Protein AF-A0A6A4HYB5-F1 (afdb_monomer)

Solvent-accessible surface area (backbone atoms only — not comparable to full-atom values): 5974 Å² total; per-residue (Å²): 77,84,73,56,69,92,78,65,46,69,71,58,53,53,50,27,61,78,69,74,50,84,86,62,67,55,63,87,93,38,47,84,77,66,35,58,61,59,58,51,57,46,43,54,49,51,52,53,53,49,52,54,50,52,56,47,48,76,78,35,98,63,78,97,49,75,64,58,57,50,51,50,49,63,75,68,46,78,87,76,50,75,74,59,56,64,68,73,57,62,75,82,84,127

Structure (mmCIF, N/CA/C/O backbone):
data_AF-A0A6A4HYB5-F1
#
_entry.id   AF-A0A6A4HYB5-F1
#
loop_
_atom_site.group_PDB
_atom_site.id
_atom_site.type_symbol
_atom_site.label_atom_id
_atom_site.label_alt_id
_atom_site.label_comp_id
_atom_site.label_asym_id
_atom_site.label_entity_id
_atom_site.label_seq_id
_atom_site.pdbx_PDB_ins_code
_atom_site.Cartn_x
_atom_site.Cartn_y
_atom_site.Cartn_z
_atom_site.occupancy
_atom_site.B_iso_or_equiv
_atom_site.auth_seq_id
_atom_site.auth_comp_id
_atom_site.auth_asym_id
_atom_site.auth_atom_id
_atom_site.pdbx_PDB_model_num
ATOM 1 N N . MET A 1 1 ? -6.583 -5.048 6.145 1.00 87.81 1 MET A N 1
ATOM 2 C CA . MET A 1 1 ? -5.255 -4.752 6.718 1.00 87.81 1 MET A CA 1
ATOM 3 C C . MET A 1 1 ? -4.441 -6.030 6.745 1.00 87.81 1 MET A C 1
ATOM 5 O O . MET A 1 1 ? -5.007 -7.099 6.942 1.00 87.81 1 MET A O 1
ATOM 9 N N . ASP A 1 2 ? -3.147 -5.931 6.479 1.00 87.75 2 ASP A N 1
ATOM 10 C CA . ASP A 1 2 ? -2.219 -7.058 6.289 1.00 87.75 2 ASP A CA 1
ATOM 11 C C . ASP A 1 2 ? -1.697 -7.682 7.597 1.00 87.75 2 ASP A C 1
AT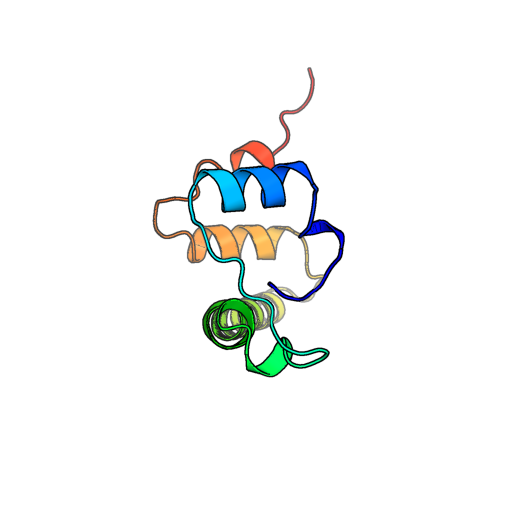OM 13 O O . ASP A 1 2 ? -0.905 -8.622 7.558 1.00 87.75 2 ASP A O 1
ATOM 17 N N . GLY A 1 3 ? -2.161 -7.198 8.754 1.00 85.50 3 GLY A N 1
ATOM 18 C CA . GLY A 1 3 ? -1.767 -7.717 10.061 1.00 85.50 3 GLY A CA 1
ATOM 19 C C . GLY A 1 3 ? -0.444 -7.154 10.587 1.00 85.50 3 GLY A C 1
ATOM 20 O O . GLY A 1 3 ? -0.016 -7.559 11.666 1.00 85.50 3 GLY A O 1
ATOM 21 N N . HIS A 1 4 ? 0.205 -6.217 9.884 1.00 88.94 4 HIS A N 1
ATOM 22 C CA . HIS A 1 4 ? 1.432 -5.599 10.383 1.00 88.94 4 HIS A CA 1
ATOM 23 C C . HIS A 1 4 ? 1.135 -4.646 11.553 1.00 88.94 4 HIS A C 1
ATOM 25 O O . HIS A 1 4 ? 0.236 -3.809 11.476 1.00 88.94 4 HIS A O 1
ATOM 31 N N . SER A 1 5 ? 1.897 -4.745 12.648 1.00 87.50 5 SER A N 1
ATOM 32 C CA . SER A 1 5 ? 1.601 -4.055 13.918 1.00 87.50 5 SER A CA 1
ATOM 33 C C . SER A 1 5 ? 1.533 -2.530 13.800 1.00 87.50 5 SER A C 1
ATOM 35 O O . SER A 1 5 ? 0.735 -1.897 14.486 1.00 87.50 5 SER A O 1
ATOM 37 N N . SER A 1 6 ? 2.294 -1.933 12.876 1.00 91.12 6 SER A N 1
ATOM 38 C CA . SER A 1 6 ? 2.249 -0.487 12.605 1.00 91.12 6 SER A CA 1
ATOM 39 C C . SER A 1 6 ? 0.887 0.017 12.119 1.00 91.12 6 SER A C 1
ATOM 41 O O . SER A 1 6 ? 0.656 1.220 12.099 1.00 91.12 6 SER A O 1
ATOM 43 N N . HIS A 1 7 ? -0.002 -0.877 11.688 1.00 89.00 7 HIS A N 1
ATOM 44 C CA . HIS A 1 7 ? -1.345 -0.533 11.236 1.00 89.00 7 HIS A CA 1
ATOM 45 C C . HIS A 1 7 ? -2.398 -0.519 12.343 1.00 89.00 7 HIS A C 1
ATOM 47 O O . HIS A 1 7 ? -3.548 -0.208 12.053 1.00 89.00 7 HIS A O 1
ATOM 53 N N . TYR A 1 8 ? -2.035 -0.860 13.579 1.00 91.31 8 TYR A N 1
ATOM 54 C CA . TYR A 1 8 ? -2.975 -1.033 14.686 1.00 91.31 8 TYR A CA 1
ATOM 55 C C . TYR A 1 8 ? -2.548 -0.205 15.898 1.00 91.31 8 TYR A C 1
ATOM 57 O O . TYR A 1 8 ? -2.304 -0.745 16.976 1.00 91.31 8 TYR A O 1
ATOM 65 N N . SER A 1 9 ? -2.424 1.113 15.723 1.00 94.12 9 SER A N 1
ATOM 66 C CA . SER A 1 9 ? -2.229 2.004 16.869 1.00 94.12 9 SER A CA 1
ATOM 67 C C . SER A 1 9 ? -3.524 2.138 17.676 1.00 94.12 9 SER A C 1
ATOM 69 O O . SER A 1 9 ? -4.623 2.012 17.127 1.00 94.12 9 SER A O 1
ATOM 71 N N . SER A 1 10 ? -3.400 2.410 18.975 1.00 94.75 10 SER A N 1
ATOM 72 C CA . SER A 1 10 ? -4.542 2.655 19.865 1.00 94.75 10 SER A CA 1
ATOM 73 C C . SER A 1 10 ? -5.431 3.779 19.344 1.00 94.75 10 SER A C 1
ATOM 75 O O . SER A 1 10 ? -6.641 3.615 19.252 1.00 94.75 10 SER A O 1
ATOM 77 N N . GLU A 1 11 ? -4.826 4.878 18.896 1.00 96.12 11 GLU A N 1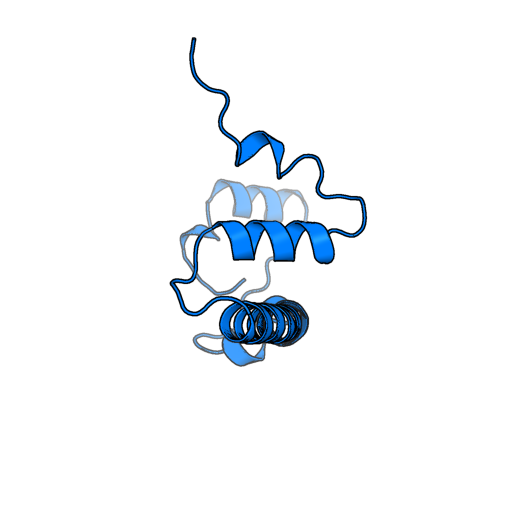
ATOM 78 C CA . GLU A 1 11 ? -5.541 6.065 18.423 1.00 96.12 11 GLU A CA 1
ATOM 79 C C . GLU A 1 11 ? -6.384 5.761 17.180 1.00 96.12 11 GLU A C 1
ATOM 81 O O . GLU A 1 11 ? -7.499 6.262 17.044 1.00 96.12 11 GLU A O 1
ATOM 86 N N . LEU A 1 12 ? -5.868 4.924 16.271 1.00 94.75 12 LEU A N 1
ATOM 87 C CA . LEU A 1 12 ? -6.609 4.504 15.086 1.00 94.75 12 LEU A CA 1
ATOM 88 C C . LEU A 1 12 ? -7.808 3.633 15.470 1.00 94.75 12 LEU A C 1
ATOM 90 O O . LEU A 1 12 ? -8.894 3.811 14.921 1.00 94.75 12 LEU A O 1
ATOM 94 N N . LEU A 1 13 ? -7.613 2.684 16.388 1.00 94.75 13 LEU A N 1
ATOM 95 C CA . LEU A 1 13 ? -8.674 1.781 16.828 1.00 94.75 13 LEU A CA 1
ATOM 96 C C . LEU A 1 13 ? -9.785 2.546 17.554 1.00 94.75 13 LEU A C 1
ATOM 98 O O . LEU A 1 13 ? -10.956 2.353 17.226 1.00 94.75 13 LEU A O 1
ATOM 102 N N . ASP A 1 14 ? -9.423 3.459 18.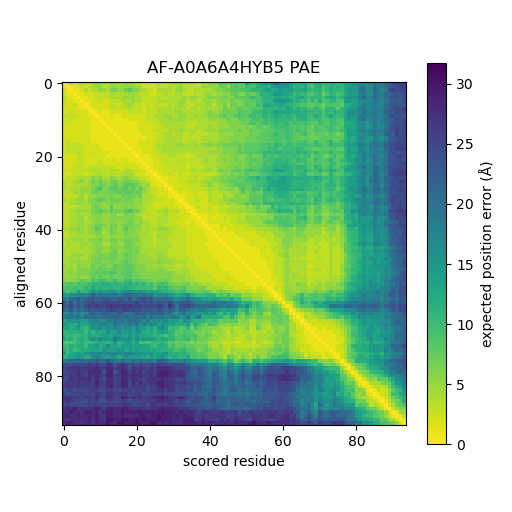455 1.00 97.25 14 ASP A N 1
ATOM 103 C CA . ASP A 1 14 ? -10.368 4.324 19.166 1.00 97.25 14 ASP A CA 1
ATOM 104 C C . ASP A 1 14 ? -11.171 5.187 18.185 1.00 97.25 14 ASP A C 1
ATOM 106 O O . ASP A 1 14 ? -12.398 5.276 18.282 1.00 97.25 14 ASP A O 1
ATOM 110 N N . PHE A 1 15 ? -10.500 5.761 17.180 1.00 97.38 15 PHE A N 1
ATOM 111 C CA . PHE A 1 15 ? -11.156 6.500 16.103 1.00 97.38 15 PHE A CA 1
ATOM 112 C C . PHE A 1 15 ? -12.142 5.615 15.326 1.00 97.38 15 PHE A C 1
ATOM 114 O O . PHE A 1 15 ? -13.290 6.003 15.106 1.00 97.38 15 PHE A O 1
ATOM 121 N N . CYS A 1 16 ? -11.734 4.407 14.930 1.00 97.00 16 CYS A N 1
ATOM 122 C CA . CYS A 1 16 ? -12.610 3.489 14.209 1.00 97.00 16 CYS A CA 1
ATOM 123 C C . CYS A 1 16 ? -13.857 3.121 15.024 1.00 97.00 16 CYS A C 1
ATOM 125 O O . CYS A 1 16 ? -14.958 3.139 14.475 1.00 97.00 16 C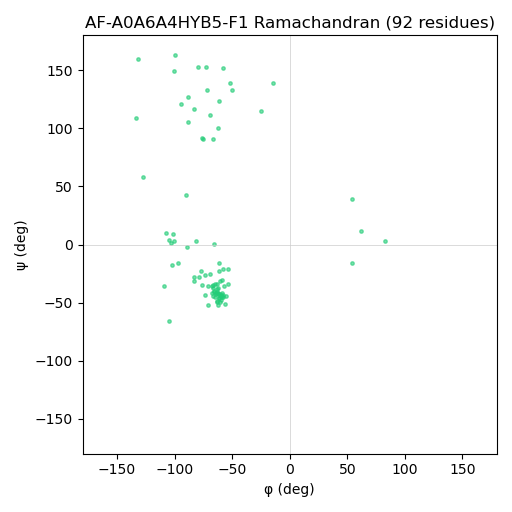YS A O 1
ATOM 127 N N . VAL A 1 17 ? -13.712 2.853 16.325 1.00 97.06 17 VAL A N 1
ATOM 128 C CA . VAL A 1 17 ? -14.844 2.561 17.218 1.00 97.06 17 VAL A CA 1
ATOM 129 C C . VAL A 1 17 ? -15.777 3.766 17.334 1.00 97.06 17 VAL A C 1
ATOM 131 O O . VAL A 1 17 ? -16.982 3.623 17.130 1.00 97.06 17 VAL A O 1
ATOM 134 N N . ALA A 1 18 ? -15.235 4.961 17.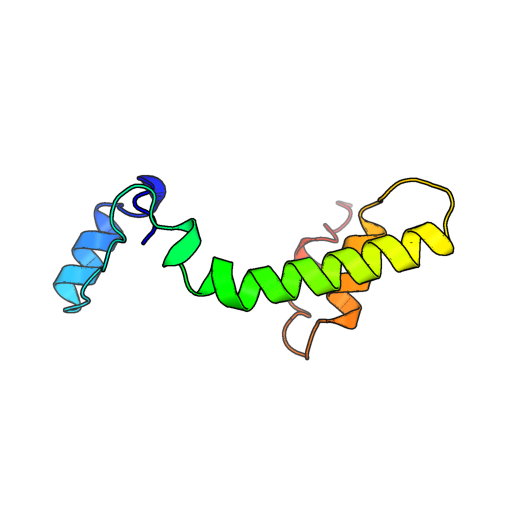588 1.00 98.25 18 ALA A N 1
ATOM 135 C CA . ALA A 1 18 ? -16.020 6.188 17.734 1.00 98.25 18 ALA A CA 1
ATOM 136 C C . ALA A 1 18 ? -16.824 6.543 16.470 1.00 98.25 18 ALA A C 1
ATOM 138 O O . ALA A 1 18 ? -17.912 7.111 16.561 1.00 98.25 18 ALA A O 1
ATOM 139 N N . HIS A 1 19 ? -16.305 6.185 15.294 1.00 98.12 19 HIS A N 1
ATOM 140 C CA . HIS A 1 19 ? -16.932 6.456 14.000 1.00 98.12 19 HIS A CA 1
ATOM 141 C C . HIS A 1 19 ? -17.656 5.248 13.386 1.00 98.12 19 HIS A C 1
ATOM 143 O O . HIS A 1 19 ? -18.092 5.323 12.237 1.00 98.12 19 HIS A O 1
ATOM 149 N N . ASN A 1 20 ? -17.815 4.150 14.133 1.00 97.12 20 ASN A N 1
ATOM 150 C CA . ASN A 1 20 ? -18.464 2.920 13.671 1.00 97.12 20 ASN A CA 1
ATOM 151 C C . ASN A 1 20 ? -17.855 2.364 12.362 1.00 97.12 20 ASN A C 1
ATOM 153 O O . ASN A 1 20 ? -18.558 1.892 11.465 1.00 97.12 20 ASN A O 1
ATOM 157 N N . ILE A 1 21 ? -16.528 2.449 12.246 1.00 97.44 21 ILE A N 1
ATOM 158 C CA . ILE A 1 21 ? -15.738 1.942 11.124 1.00 97.44 21 ILE A CA 1
ATOM 159 C C . ILE A 1 21 ? -15.239 0.541 11.475 1.00 97.44 21 ILE A C 1
ATOM 161 O O . ILE A 1 21 ? -14.488 0.351 12.430 1.00 97.44 21 ILE A O 1
ATOM 165 N N . LEU A 1 22 ? -15.608 -0.446 10.660 1.00 95.00 22 LEU A N 1
ATOM 166 C CA . LEU A 1 22 ? -15.128 -1.816 10.814 1.00 95.00 22 LEU A CA 1
ATOM 167 C C . LEU A 1 22 ? -13.756 -1.991 10.149 1.00 95.00 22 LEU A C 1
ATOM 169 O O . LEU A 1 22 ? -13.628 -1.896 8.927 1.00 95.00 22 LEU A O 1
ATOM 173 N N . LEU A 1 23 ? -12.736 -2.306 10.947 1.00 92.50 23 LEU A N 1
ATOM 174 C CA . LEU A 1 23 ? -11.399 -2.601 10.441 1.00 92.50 23 LEU A CA 1
ATOM 175 C C . LEU A 1 23 ? -11.266 -4.094 10.105 1.00 92.50 23 LEU A C 1
ATOM 177 O O . LEU A 1 23 ? -11.143 -4.938 10.990 1.00 92.50 23 LEU A O 1
ATOM 181 N N . LEU A 1 24 ? -11.269 -4.429 8.814 1.00 90.94 24 LEU A N 1
ATOM 182 C CA . LEU A 1 24 ? -11.115 -5.810 8.347 1.00 90.94 24 LEU A CA 1
ATOM 183 C C . LEU A 1 24 ? -9.637 -6.175 8.155 1.00 90.94 24 LEU A C 1
ATOM 185 O O . LEU A 1 24 ? -8.895 -5.490 7.445 1.00 90.94 24 LEU A O 1
ATOM 189 N N . GLY A 1 25 ? -9.212 -7.278 8.772 1.00 90.38 25 GLY A N 1
ATOM 190 C CA . GLY A 1 25 ? -7.899 -7.898 8.585 1.00 90.38 25 GLY A CA 1
ATOM 191 C C . GLY A 1 25 ? -7.964 -9.098 7.640 1.00 90.38 25 GLY A C 1
ATOM 192 O O . GLY A 1 25 ? -8.979 -9.789 7.586 1.00 90.38 25 GLY A O 1
ATOM 193 N N . TYR A 1 26 ? -6.886 -9.353 6.900 1.00 90.12 26 TYR A N 1
ATOM 194 C CA . TYR A 1 26 ? -6.742 -10.603 6.151 1.00 90.12 26 TYR A CA 1
ATOM 195 C 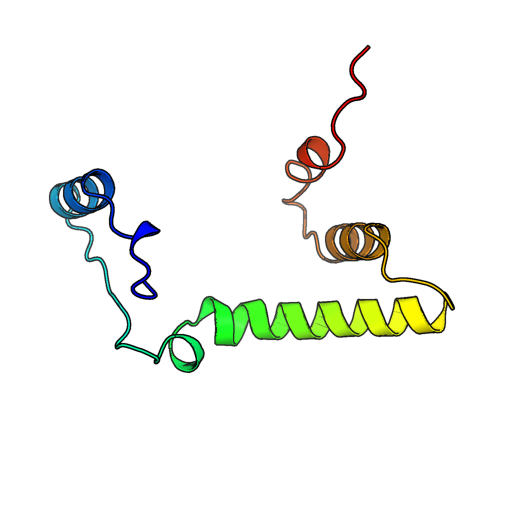C . TYR A 1 26 ? -6.300 -11.742 7.086 1.00 90.12 26 TYR A C 1
ATOM 197 O O . TYR A 1 26 ? -5.613 -11.479 8.077 1.00 90.12 26 TYR A O 1
ATOM 205 N N . PRO A 1 27 ? -6.629 -13.010 6.774 1.00 88.81 27 PRO A N 1
ATOM 206 C CA . PRO A 1 27 ? -6.021 -14.152 7.445 1.00 88.81 27 PRO A CA 1
ATOM 207 C C . PRO A 1 27 ? -4.487 -14.143 7.295 1.00 88.81 27 PRO A C 1
ATOM 209 O O . PRO A 1 27 ? -3.972 -13.633 6.289 1.00 88.81 27 PRO A O 1
ATOM 212 N N . PRO A 1 28 ? -3.745 -14.725 8.258 1.00 86.44 28 PRO A N 1
ATOM 213 C CA . PRO A 1 28 ? -2.290 -14.803 8.194 1.00 86.44 28 PRO A CA 1
ATOM 214 C C . PRO A 1 28 ? -1.797 -15.384 6.866 1.00 86.44 28 PRO A C 1
ATOM 216 O O . PRO A 1 28 ? -2.356 -16.350 6.354 1.00 86.44 28 PRO A O 1
ATOM 219 N N . HIS A 1 29 ? -0.731 -14.797 6.318 1.00 81.94 29 HIS A N 1
ATOM 220 C CA . HIS A 1 29 ? -0.080 -15.226 5.072 1.00 81.94 29 HIS A CA 1
ATOM 221 C C . HIS A 1 29 ? -0.948 -15.180 3.796 1.00 81.94 29 HIS A C 1
ATOM 223 O O . HIS A 1 29 ? -0.505 -15.657 2.754 1.00 81.94 29 HIS A O 1
ATOM 229 N N . CYS A 1 30 ? -2.130 -14.554 3.815 1.00 85.56 30 CYS A N 1
ATOM 230 C CA . CYS A 1 30 ? -3.016 -14.465 2.643 1.00 85.56 30 CYS A CA 1
ATOM 231 C C . CYS A 1 30 ? -2.953 -13.127 1.886 1.00 85.56 30 CYS A C 1
ATOM 233 O O . CYS A 1 30 ? -3.683 -12.938 0.914 1.00 85.56 30 CYS A O 1
ATOM 235 N N . THR A 1 31 ? -2.091 -12.193 2.289 1.00 85.12 31 THR A N 1
ATOM 236 C CA . THR A 1 31 ? -1.982 -10.857 1.671 1.00 85.12 31 THR A CA 1
ATOM 237 C C . THR A 1 31 ? -1.644 -10.925 0.187 1.00 85.12 31 THR A C 1
ATOM 239 O O . THR A 1 31 ? -2.299 -10.275 -0.615 1.00 85.12 31 THR A O 1
ATOM 242 N N . HIS A 1 32 ? -0.730 -11.810 -0.209 1.00 84.50 32 HIS A N 1
ATOM 243 C CA . HIS A 1 32 ? -0.348 -12.013 -1.611 1.00 84.50 32 HIS A CA 1
ATOM 244 C C . HIS A 1 32 ? -1.511 -12.406 -2.543 1.00 84.50 32 HIS A C 1
ATOM 246 O O . HIS A 1 32 ? -1.383 -12.250 -3.754 1.00 84.50 32 HIS A O 1
ATOM 252 N N . ALA A 1 33 ? -2.608 -12.941 -2.000 1.00 86.00 33 ALA A N 1
ATOM 253 C CA . ALA A 1 33 ? -3.770 -13.390 -2.764 1.00 86.00 33 ALA A CA 1
ATOM 254 C C . ALA A 1 33 ? -4.995 -12.487 -2.565 1.00 86.00 33 ALA A C 1
ATOM 256 O O . ALA A 1 33 ? -5.767 -12.280 -3.497 1.00 86.00 33 ALA A O 1
ATOM 257 N N . LEU A 1 34 ? -5.188 -11.961 -1.353 1.00 87.25 34 LEU A N 1
ATOM 258 C CA . LEU A 1 34 ? -6.402 -11.232 -0.979 1.00 87.25 34 LEU A CA 1
ATOM 259 C C . LEU A 1 34 ? -6.222 -9.713 -0.967 1.00 87.25 34 LEU A C 1
ATOM 261 O O . LEU A 1 34 ? -7.211 -8.983 -1.010 1.00 87.25 34 LEU A O 1
ATOM 265 N N . GLN A 1 35 ? -4.985 -9.210 -0.937 1.00 89.00 35 GLN A N 1
ATOM 266 C CA . GLN A 1 35 ? -4.728 -7.777 -0.969 1.00 89.00 35 GLN A CA 1
ATOM 267 C C . GLN A 1 35 ? -4.930 -7.249 -2.388 1.00 89.00 35 GLN A C 1
ATOM 269 O O . GLN A 1 35 ? -4.010 -7.223 -3.203 1.00 89.00 35 GLN A O 1
ATOM 274 N N . GLY A 1 36 ? -6.155 -6.805 -2.683 1.00 87.38 36 GLY A N 1
ATOM 275 C CA . GLY A 1 36 ? -6.542 -6.352 -4.022 1.00 87.38 36 GLY A CA 1
ATOM 276 C C . GLY A 1 36 ? -5.621 -5.274 -4.602 1.00 87.38 36 GLY A C 1
ATOM 277 O O . GLY A 1 36 ? -5.345 -5.285 -5.798 1.00 87.38 36 GLY A O 1
ATOM 278 N N . LEU A 1 37 ? -5.070 -4.390 -3.762 1.00 88.19 37 LEU A N 1
ATOM 279 C CA . LEU A 1 37 ? -4.098 -3.390 -4.207 1.00 88.19 37 LEU A CA 1
ATOM 280 C C . LEU A 1 37 ? -2.809 -4.035 -4.744 1.00 88.19 37 LEU A C 1
ATOM 282 O O . LEU A 1 37 ? -2.317 -3.612 -5.787 1.00 88.19 37 LEU A O 1
ATOM 286 N N . ASP A 1 38 ? -2.305 -5.083 -4.091 1.00 87.25 38 ASP A N 1
ATOM 287 C CA . ASP A 1 38 ? -1.089 -5.787 -4.509 1.00 87.25 38 ASP A CA 1
ATOM 288 C C . ASP A 1 38 ? -1.331 -6.648 -5.752 1.00 87.25 38 ASP A C 1
ATOM 290 O O . ASP A 1 38 ? -0.515 -6.649 -6.676 1.00 87.25 38 ASP A O 1
ATOM 294 N N . VAL A 1 39 ? -2.462 -7.361 -5.773 1.00 86.06 39 VAL A N 1
ATOM 295 C CA . VAL A 1 39 ? -2.814 -8.335 -6.817 1.00 86.06 39 VAL A CA 1
ATOM 296 C C . VAL A 1 39 ? -3.277 -7.662 -8.104 1.00 86.06 39 VAL A C 1
ATOM 298 O O . VAL A 1 39 ? -2.997 -8.160 -9.192 1.00 86.06 39 VAL A O 1
ATOM 301 N N . VAL A 1 40 ? -3.976 -6.532 -8.007 1.00 88.06 40 VAL A N 1
ATOM 302 C CA . VAL A 1 40 ? -4.587 -5.874 -9.166 1.00 88.06 40 VAL A CA 1
ATOM 303 C C . VAL A 1 40 ? -3.781 -4.642 -9.563 1.00 88.06 40 VAL A C 1
ATOM 305 O O . VAL A 1 40 ? -3.156 -4.617 -10.625 1.00 88.06 40 VAL A O 1
ATOM 308 N N . CYS A 1 41 ? -3.751 -3.624 -8.703 1.00 87.00 41 CYS A N 1
ATOM 309 C CA . CYS A 1 41 ? -3.187 -2.320 -9.051 1.00 87.00 41 CYS A CA 1
ATOM 310 C C . CYS A 1 41 ? -1.659 -2.368 -9.167 1.00 87.00 41 CYS A C 1
ATOM 312 O O . CYS A 1 41 ? -1.092 -1.969 -10.187 1.00 87.00 41 CYS A O 1
ATOM 314 N N . PHE A 1 42 ? -0.973 -2.883 -8.144 1.00 86.88 42 PHE A N 1
ATOM 315 C CA . PHE A 1 42 ? 0.485 -2.947 -8.138 1.00 86.88 42 PHE A CA 1
ATOM 316 C C . PHE A 1 42 ? 1.032 -4.015 -9.076 1.00 86.88 42 PHE A C 1
ATOM 318 O O . PHE A 1 42 ? 2.139 -3.839 -9.576 1.00 86.88 42 PHE A O 1
ATOM 325 N N . ALA A 1 43 ? 0.283 -5.077 -9.378 1.00 88.19 43 ALA A N 1
ATOM 326 C CA . ALA A 1 43 ? 0.679 -6.027 -10.413 1.00 88.19 43 ALA A CA 1
ATOM 327 C C . ALA A 1 43 ? 0.810 -5.336 -11.779 1.00 88.19 43 ALA A C 1
ATOM 329 O O . ALA A 1 43 ? 1.860 -5.426 -12.417 1.00 88.19 43 ALA A O 1
ATOM 330 N N . LYS A 1 44 ? -0.208 -4.564 -12.186 1.00 88.62 44 LYS A N 1
ATOM 331 C CA . LYS A 1 44 ? -0.160 -3.781 -13.430 1.00 88.62 44 LYS A CA 1
ATOM 332 C C . LYS A 1 44 ? 0.908 -2.701 -13.408 1.00 88.62 44 LYS A C 1
ATOM 334 O O . LYS A 1 44 ? 1.650 -2.554 -14.374 1.00 88.62 44 LYS A O 1
ATOM 339 N N . HIS A 1 45 ? 1.054 -2.008 -12.285 1.00 88.00 45 HIS A N 1
ATOM 340 C CA . HIS A 1 45 ? 2.114 -1.020 -12.124 1.00 88.00 45 HIS A CA 1
ATOM 341 C C . HIS A 1 45 ? 3.517 -1.631 -12.273 1.00 88.00 45 HIS A C 1
ATOM 343 O O . HIS A 1 45 ? 4.358 -1.076 -12.973 1.00 88.00 45 HIS A O 1
ATOM 349 N N . LYS A 1 46 ? 3.773 -2.792 -11.652 1.00 87.94 46 LYS A N 1
ATOM 350 C CA . LYS A 1 46 ? 5.050 -3.517 -11.761 1.00 87.94 46 LYS A CA 1
ATOM 351 C C . LYS A 1 46 ? 5.329 -3.964 -13.195 1.00 87.94 46 LYS A C 1
ATOM 353 O O . LYS A 1 46 ? 6.482 -3.925 -13.616 1.00 87.94 46 LYS A O 1
ATOM 358 N N . GLU A 1 47 ? 4.299 -4.384 -13.929 1.00 90.81 47 GLU A N 1
ATOM 359 C CA . GLU A 1 47 ? 4.414 -4.776 -15.336 1.00 90.81 47 GLU A CA 1
ATOM 360 C C . GLU A 1 47 ? 4.877 -3.598 -16.205 1.00 90.81 47 GLU A C 1
ATOM 362 O O . GLU A 1 47 ? 5.883 -3.712 -16.903 1.00 90.81 47 GLU A O 1
ATOM 367 N N . GLU A 1 48 ? 4.207 -2.449 -16.108 1.00 89.56 48 GLU A N 1
ATOM 368 C CA . GLU A 1 48 ? 4.585 -1.248 -16.865 1.00 89.56 48 GLU A CA 1
ATOM 369 C C . GLU A 1 48 ? 5.952 -0.704 -16.438 1.00 89.56 48 GLU A C 1
ATOM 371 O O . GLU A 1 48 ? 6.782 -0.357 -17.276 1.00 89.56 48 GLU A O 1
ATOM 376 N N . TRP A 1 49 ? 6.245 -0.710 -15.136 1.00 89.56 49 TRP A N 1
ATOM 377 C CA . TRP A 1 49 ? 7.561 -0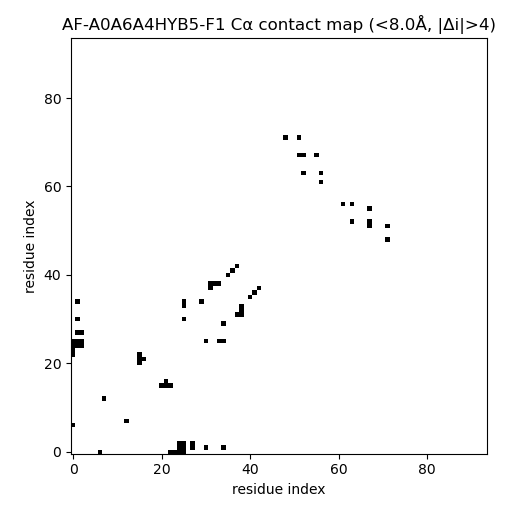.330 -14.627 1.00 89.56 49 TRP A CA 1
ATOM 378 C C . TRP A 1 49 ? 8.676 -1.194 -15.220 1.00 89.56 49 TRP A C 1
ATOM 380 O O . TRP A 1 49 ? 9.713 -0.680 -15.642 1.00 89.56 49 TRP A O 1
ATOM 390 N N . LYS A 1 50 ? 8.451 -2.510 -15.304 1.00 88.69 50 LYS A N 1
ATOM 391 C CA . LYS A 1 50 ? 9.394 -3.435 -15.932 1.00 88.69 50 LYS A CA 1
ATOM 392 C C . LYS A 1 50 ? 9.586 -3.118 -17.418 1.00 88.69 50 LYS A C 1
ATOM 394 O O . LYS A 1 50 ? 10.725 -3.108 -17.874 1.00 88.69 50 LYS A O 1
ATOM 399 N N . ARG A 1 51 ? 8.514 -2.806 -18.154 1.00 88.81 51 ARG A N 1
ATOM 400 C CA . ARG A 1 51 ? 8.600 -2.415 -19.573 1.00 88.81 51 ARG A CA 1
ATOM 401 C C . ARG A 1 51 ? 9.437 -1.154 -19.768 1.00 88.81 51 ARG A C 1
ATOM 403 O O . ARG A 1 51 ? 10.299 -1.137 -20.642 1.00 88.81 51 ARG A O 1
ATOM 410 N N . GLU A 1 52 ? 9.242 -0.132 -18.936 1.00 86.25 52 GLU A N 1
ATOM 411 C CA . GLU A 1 52 ? 10.053 1.090 -19.009 1.00 86.25 52 GLU A CA 1
ATOM 412 C C . GLU A 1 52 ? 11.520 0.830 -18.640 1.00 86.25 52 GLU A C 1
ATOM 414 O O . GLU A 1 52 ? 12.415 1.367 -19.294 1.00 86.25 52 GLU A O 1
ATOM 419 N N . ILE A 1 53 ? 11.783 -0.039 -17.655 1.00 86.25 53 ILE A N 1
ATOM 420 C CA . ILE A 1 53 ? 13.135 -0.535 -17.348 1.00 86.25 53 ILE A CA 1
ATOM 421 C C . ILE A 1 53 ? 13.785 -1.182 -18.566 1.00 86.25 53 ILE A C 1
ATOM 423 O O . ILE A 1 53 ? 14.921 -0.842 -18.906 1.00 86.25 53 ILE A O 1
ATOM 427 N N . ASP A 1 54 ? 13.087 -2.111 -19.207 1.00 87.12 54 ASP A N 1
ATOM 428 C CA . ASP A 1 54 ? 13.632 -2.872 -20.323 1.00 87.12 54 ASP A CA 1
ATOM 429 C C . ASP A 1 54 ? 13.871 -1.961 -21.539 1.00 87.12 54 ASP A C 1
ATOM 431 O O . ASP A 1 54 ? 14.946 -2.015 -22.139 1.00 87.12 54 ASP A O 1
ATOM 435 N N . ALA A 1 55 ? 12.950 -1.038 -21.837 1.00 84.19 55 ALA A N 1
ATOM 436 C CA . ALA A 1 55 ? 13.124 -0.032 -22.885 1.00 84.19 55 ALA A CA 1
ATOM 437 C C . ALA A 1 55 ? 14.306 0.911 -22.600 1.00 84.19 55 ALA A C 1
ATOM 439 O O . ALA A 1 55 ? 15.106 1.211 -23.486 1.00 84.19 55 ALA A O 1
ATOM 440 N N . PHE A 1 56 ? 14.469 1.365 -21.354 1.00 82.75 56 PHE A N 1
ATOM 441 C CA . PHE A 1 56 ? 15.595 2.220 -20.984 1.00 82.75 56 PHE A CA 1
ATOM 442 C C . PHE A 1 56 ? 16.934 1.494 -21.137 1.00 82.75 56 PHE A C 1
ATOM 444 O O . PHE A 1 56 ? 17.873 2.072 -21.678 1.00 82.75 56 PHE A O 1
ATOM 451 N N . LYS A 1 57 ? 17.015 0.223 -20.721 1.00 82.88 57 LYS A N 1
ATOM 452 C CA . LYS A 1 57 ? 18.219 -0.611 -20.868 1.00 82.88 57 LYS A CA 1
ATOM 453 C C . LYS A 1 57 ? 18.600 -0.857 -22.328 1.00 82.88 57 LYS A C 1
ATOM 455 O O . LYS A 1 57 ? 19.784 -0.928 -22.633 1.00 82.88 57 LYS A O 1
ATOM 460 N N . GLN A 1 58 ? 17.624 -0.965 -23.233 1.00 81.12 58 GLN A N 1
ATOM 461 C CA . GLN A 1 58 ? 17.891 -1.115 -24.670 1.00 81.12 58 GLN A CA 1
ATOM 462 C C . GLN A 1 58 ? 18.583 0.119 -25.272 1.00 81.12 58 GLN A C 1
ATOM 464 O O . GLN A 1 58 ? 19.413 -0.019 -26.166 1.00 81.12 58 GLN A O 1
ATOM 469 N N . HIS A 1 59 ? 18.269 1.320 -24.776 1.00 74.69 59 HIS A N 1
ATOM 470 C CA . HIS A 1 59 ? 18.840 2.578 -25.274 1.00 74.69 59 HIS A CA 1
ATOM 471 C C . HIS A 1 59 ? 20.029 3.095 -24.450 1.00 74.69 59 HIS A C 1
ATOM 473 O O . HIS A 1 59 ? 20.772 3.962 -24.913 1.00 74.69 59 HIS A O 1
ATOM 479 N N . HIS A 1 60 ? 20.225 2.578 -23.236 1.00 71.25 60 HIS A N 1
ATOM 480 C CA . HIS A 1 60 ? 21.278 2.990 -22.319 1.00 71.25 60 HIS A CA 1
ATOM 481 C C . HIS A 1 60 ? 21.970 1.756 -21.725 1.00 71.25 60 HIS A C 1
ATOM 483 O O . HIS A 1 60 ? 21.424 1.073 -20.864 1.00 71.25 60 HIS A O 1
ATOM 489 N N . TYR A 1 61 ? 23.212 1.512 -22.153 1.00 64.69 61 TYR A N 1
ATOM 490 C CA . TYR A 1 61 ? 24.053 0.380 -21.731 1.00 64.69 61 TYR A CA 1
ATOM 491 C C . TYR A 1 61 ? 24.465 0.391 -20.241 1.00 64.69 61 TYR A C 1
ATOM 493 O O . TYR A 1 61 ? 25.168 -0.517 -19.803 1.00 64.69 61 TYR A O 1
ATOM 501 N N . HIS A 1 62 ? 24.050 1.387 -19.449 1.00 61.84 62 HIS A N 1
ATOM 502 C CA . HIS A 1 62 ? 24.473 1.548 -18.054 1.00 61.84 62 HIS A CA 1
ATOM 503 C C . HIS A 1 62 ? 23.326 1.805 -17.066 1.00 61.84 62 HIS A C 1
ATOM 505 O O . HIS A 1 62 ? 22.232 2.217 -17.442 1.00 61.84 62 HIS A O 1
ATOM 511 N N . GLU A 1 63 ? 23.660 1.518 -15.800 1.00 64.38 63 GLU A N 1
ATOM 512 C CA . GLU A 1 63 ? 22.881 1.467 -14.555 1.00 64.38 63 GLU A CA 1
ATOM 513 C C . GLU A 1 63 ? 21.486 2.105 -14.518 1.00 64.38 63 GLU A C 1
ATOM 515 O O . GLU A 1 63 ? 21.234 3.240 -14.929 1.00 64.38 63 GLU A O 1
ATOM 520 N N . LEU A 1 64 ? 20.589 1.376 -13.851 1.00 68.69 64 LEU A N 1
ATOM 521 C CA . LEU A 1 64 ? 19.305 1.886 -13.395 1.00 68.69 64 LEU A CA 1
ATOM 522 C C . LEU A 1 64 ? 19.528 3.027 -12.397 1.00 68.69 64 LEU A C 1
ATOM 524 O O . LEU A 1 64 ? 19.804 2.812 -11.221 1.00 68.69 64 LEU A O 1
ATOM 528 N N . THR A 1 65 ? 19.391 4.258 -12.878 1.00 72.38 65 THR A N 1
ATOM 529 C CA . THR A 1 65 ? 19.499 5.473 -12.064 1.00 72.38 65 THR A CA 1
ATOM 530 C C . THR A 1 65 ? 18.116 6.000 -11.687 1.00 72.38 65 THR A C 1
ATOM 532 O O . THR A 1 65 ? 17.121 5.696 -12.341 1.00 72.38 65 THR A O 1
ATOM 535 N N . ARG A 1 66 ? 18.029 6.881 -10.677 1.00 74.31 66 ARG A N 1
ATOM 536 C CA . ARG A 1 66 ? 16.765 7.547 -10.278 1.00 74.31 66 ARG A CA 1
ATOM 537 C C . ARG A 1 66 ? 16.042 8.257 -11.436 1.00 74.31 66 ARG A C 1
ATOM 539 O O . ARG A 1 66 ? 14.835 8.466 -11.359 1.00 74.31 66 ARG A O 1
ATOM 546 N N . ARG A 1 67 ? 16.751 8.585 -12.523 1.00 73.56 67 ARG A N 1
ATOM 547 C CA . ARG A 1 67 ? 16.181 9.158 -13.755 1.00 73.56 67 ARG A CA 1
ATOM 548 C C . ARG A 1 67 ? 15.095 8.288 -14.374 1.00 73.56 67 ARG A C 1
ATOM 550 O O . ARG A 1 67 ? 14.138 8.837 -14.906 1.00 73.56 67 ARG A O 1
ATOM 557 N N . ILE A 1 68 ? 15.214 6.964 -14.299 1.00 80.56 68 ILE A N 1
ATOM 558 C CA . ILE A 1 68 ? 14.194 6.091 -14.877 1.00 80.56 68 ILE A CA 1
ATOM 559 C C . ILE A 1 68 ? 12.891 6.130 -14.080 1.00 80.56 68 ILE A C 1
ATOM 561 O O . ILE A 1 68 ? 11.814 6.156 -14.667 1.00 80.56 68 ILE A O 1
ATOM 565 N N . LEU A 1 69 ? 12.990 6.252 -12.753 1.00 76.31 69 LEU A N 1
ATOM 566 C CA . LEU A 1 69 ? 11.834 6.428 -11.878 1.00 76.31 69 LEU A CA 1
ATOM 567 C C . LEU A 1 69 ? 11.134 7.765 -12.143 1.00 76.31 69 LEU A C 1
ATOM 569 O O . LEU A 1 69 ? 9.909 7.807 -12.201 1.00 76.31 69 LEU A O 1
ATOM 573 N N . LEU A 1 70 ? 11.903 8.840 -12.350 1.00 79.25 70 LEU A N 1
ATOM 574 C CA . LEU A 1 70 ? 11.356 10.152 -12.712 1.00 79.25 70 LEU A CA 1
ATOM 575 C C . LEU A 1 70 ? 10.635 10.106 -14.060 1.00 79.25 70 LEU A C 1
ATOM 577 O O . LEU A 1 70 ? 9.474 10.490 -14.128 1.00 79.25 70 LEU A O 1
ATOM 581 N N . ARG A 1 71 ? 11.272 9.549 -15.097 1.00 78.56 71 ARG A N 1
ATOM 582 C CA . ARG A 1 71 ? 10.654 9.385 -16.421 1.00 78.56 71 ARG A CA 1
ATOM 583 C C . ARG A 1 71 ? 9.366 8.563 -16.348 1.00 78.56 71 ARG A C 1
ATOM 585 O O . ARG A 1 71 ? 8.373 8.930 -16.967 1.00 78.56 71 ARG A O 1
ATOM 592 N N . PHE A 1 72 ? 9.380 7.452 -15.613 1.00 82.12 72 PHE A N 1
ATOM 593 C CA . PHE A 1 72 ? 8.193 6.622 -15.425 1.00 82.12 72 PHE A CA 1
ATOM 594 C C . PHE A 1 72 ? 7.074 7.406 -14.729 1.00 82.12 72 PHE A C 1
ATOM 596 O O . PHE A 1 72 ? 5.938 7.410 -15.195 1.00 82.12 72 PHE A O 1
ATOM 603 N N . SER A 1 73 ? 7.405 8.128 -13.656 1.00 79.94 73 SER A N 1
ATOM 604 C CA . SER A 1 73 ? 6.457 8.986 -12.943 1.00 79.94 73 SER A CA 1
ATOM 605 C C . SER A 1 73 ? 5.865 10.068 -13.852 1.00 79.94 73 SER A C 1
ATOM 607 O O . SER A 1 73 ? 4.653 10.241 -13.878 1.00 79.94 73 SER A O 1
ATOM 609 N N . GLU A 1 74 ? 6.682 10.753 -14.655 1.00 80.94 74 GLU A N 1
ATOM 610 C CA . GLU A 1 74 ? 6.228 11.763 -15.622 1.00 80.94 74 GLU A CA 1
ATOM 611 C C . GLU A 1 74 ? 5.289 11.168 -16.678 1.00 80.94 74 GLU A C 1
ATOM 613 O O . GLU A 1 74 ? 4.225 11.723 -16.945 1.00 80.94 74 GLU A O 1
ATOM 618 N N . LYS A 1 75 ? 5.654 10.011 -17.243 1.00 77.00 75 LYS A N 1
ATOM 619 C CA . LYS A 1 75 ? 4.892 9.333 -18.299 1.00 77.00 75 LYS A CA 1
ATOM 620 C C . LYS A 1 75 ? 3.546 8.794 -17.811 1.00 77.00 75 LYS A C 1
ATOM 622 O O . LYS A 1 75 ? 2.574 8.813 -18.560 1.00 77.00 75 LYS A O 1
ATOM 627 N N . HIS A 1 76 ? 3.491 8.316 -16.568 1.00 76.12 76 HIS A N 1
ATOM 628 C CA . HIS A 1 76 ? 2.299 7.703 -15.974 1.00 76.12 76 HIS A CA 1
ATOM 629 C C . HIS A 1 76 ? 1.551 8.628 -14.999 1.00 76.12 76 HIS A C 1
ATOM 631 O O . HIS A 1 76 ? 0.521 8.238 -14.444 1.00 76.12 76 HIS A O 1
ATOM 637 N N . SER A 1 77 ? 2.012 9.868 -14.808 1.00 67.75 77 SER A N 1
ATOM 638 C CA . SER A 1 77 ? 1.295 10.880 -14.037 1.00 67.75 77 SER A CA 1
ATOM 639 C C . SER A 1 77 ? 0.120 11.413 -14.855 1.00 67.75 77 SER A C 1
ATOM 641 O O . SER A 1 77 ? 0.224 12.426 -15.546 1.00 67.75 77 SER A O 1
ATOM 643 N N . SER A 1 78 ? -1.045 10.789 -14.708 1.00 55.91 78 SER A N 1
ATOM 644 C CA . SER A 1 78 ? -2.314 11.412 -15.086 1.00 55.91 78 SER A CA 1
ATOM 645 C C . SER A 1 78 ? -2.604 12.603 -14.159 1.00 55.91 78 SER A C 1
ATOM 647 O O . SER A 1 78 ? -3.200 12.420 -13.106 1.00 55.91 78 SER A O 1
ATOM 649 N N . VAL A 1 79 ? -2.151 13.808 -14.535 1.00 49.88 79 VAL A N 1
ATOM 650 C CA . VAL A 1 79 ? -2.542 15.168 -14.066 1.00 49.88 79 VAL A CA 1
ATOM 651 C C . VAL A 1 79 ? -2.494 15.479 -12.546 1.00 49.88 79 VAL A C 1
ATOM 653 O O . VAL A 1 79 ? -2.421 16.649 -12.185 1.00 49.88 79 VAL A O 1
ATOM 656 N N . HIS A 1 80 ? -2.426 14.518 -11.623 1.00 44.94 80 HIS A N 1
ATOM 657 C CA . HIS A 1 80 ? -2.608 14.771 -10.184 1.00 44.94 80 HIS A CA 1
ATOM 658 C C . HIS A 1 80 ? -1.320 14.762 -9.334 1.00 44.94 80 HIS A C 1
ATOM 660 O O . HIS A 1 80 ? -1.373 14.944 -8.121 1.00 44.94 80 HIS A O 1
ATOM 666 N N . SER A 1 81 ? -0.144 14.610 -9.953 1.00 47.44 81 SER A N 1
ATOM 667 C CA . SER A 1 81 ? 1.123 14.337 -9.240 1.00 47.44 81 SER A CA 1
ATOM 668 C C . SER A 1 81 ? 2.113 15.506 -9.177 1.00 47.44 81 SER A C 1
ATOM 670 O O . SER A 1 81 ? 3.251 15.311 -8.748 1.00 47.44 81 SER A O 1
ATOM 672 N N . GLN A 1 82 ? 1.735 16.729 -9.572 1.00 43.97 82 GLN A N 1
ATOM 673 C CA . GLN A 1 82 ? 2.661 17.878 -9.517 1.00 43.97 82 GLN A CA 1
ATOM 674 C C . GLN A 1 82 ? 3.136 18.191 -8.082 1.00 43.97 82 GLN A C 1
ATOM 676 O O . GLN A 1 82 ? 4.223 18.728 -7.885 1.00 43.97 82 GLN A O 1
ATOM 681 N N . VAL A 1 83 ? 2.378 17.772 -7.061 1.00 49.38 83 VAL A N 1
ATOM 682 C CA . VAL A 1 83 ? 2.720 17.978 -5.643 1.00 49.38 83 VAL A CA 1
ATOM 683 C C . VAL A 1 83 ? 3.811 17.010 -5.143 1.00 49.38 83 VAL A C 1
ATOM 685 O O . VAL A 1 83 ? 4.512 17.323 -4.182 1.00 49.38 83 VAL A O 1
ATOM 688 N N . ALA A 1 84 ? 4.011 15.854 -5.790 1.00 49.16 84 ALA A N 1
ATOM 689 C CA . ALA A 1 84 ? 5.012 14.864 -5.369 1.00 49.16 84 ALA A CA 1
ATOM 690 C C . ALA A 1 84 ? 6.428 15.178 -5.891 1.00 49.16 84 ALA A C 1
ATOM 692 O O . ALA A 1 84 ? 7.417 14.908 -5.206 1.00 49.16 84 ALA A O 1
ATOM 693 N N . LEU A 1 85 ? 6.536 15.802 -7.071 1.00 48.47 85 LEU A N 1
ATOM 694 C CA 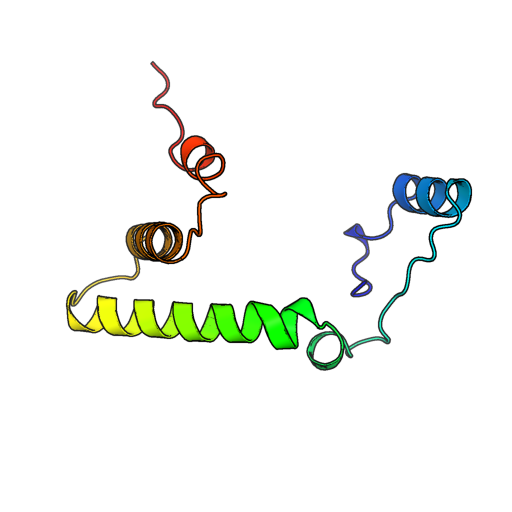. LEU A 1 85 ? 7.820 16.143 -7.697 1.00 48.47 85 LEU A CA 1
ATOM 695 C C . LEU A 1 85 ? 8.600 17.210 -6.911 1.00 48.47 85 LEU A C 1
ATOM 697 O O . LEU A 1 85 ? 9.821 17.118 -6.794 1.00 48.47 85 LEU A O 1
ATOM 701 N N . SER A 1 86 ? 7.909 18.175 -6.297 1.00 47.12 86 SER A N 1
ATOM 702 C CA . SER A 1 86 ? 8.551 19.255 -5.530 1.00 47.12 86 SER A CA 1
ATOM 703 C C . SER A 1 86 ? 9.199 18.785 -4.222 1.00 47.12 86 SER A C 1
ATOM 705 O O . SER A 1 86 ? 10.153 19.408 -3.759 1.00 47.12 86 SER A O 1
ATOM 707 N N . LYS A 1 87 ? 8.731 17.671 -3.639 1.00 55.50 87 LYS A N 1
ATOM 708 C CA . LYS A 1 87 ? 9.314 17.077 -2.422 1.00 55.50 87 LYS A CA 1
ATOM 709 C C . LYS A 1 87 ? 10.524 16.183 -2.712 1.00 55.50 87 LYS A C 1
ATOM 711 O O . LYS A 1 87 ? 11.396 16.056 -1.861 1.00 55.50 87 LYS A O 1
ATOM 716 N N . LEU A 1 88 ? 10.591 15.583 -3.903 1.00 49.19 88 LEU A N 1
ATOM 717 C CA . LEU A 1 88 ? 11.721 14.750 -4.343 1.00 49.19 88 LEU A CA 1
ATOM 718 C C . LEU A 1 88 ? 12.925 15.576 -4.822 1.00 49.19 88 LEU A C 1
ATOM 720 O O . LEU A 1 88 ? 14.062 15.127 -4.695 1.00 49.19 88 LEU A O 1
ATOM 724 N N . LEU A 1 89 ? 12.688 16.785 -5.336 1.00 53.69 89 LEU A N 1
ATOM 725 C CA . LEU A 1 89 ? 13.712 17.704 -5.844 1.00 53.69 89 LEU A CA 1
ATOM 726 C C . LEU A 1 89 ? 14.247 18.656 -4.763 1.00 53.69 89 LEU A C 1
ATOM 728 O O . LEU A 1 89 ? 14.377 19.843 -5.039 1.00 53.69 89 LEU A O 1
ATOM 732 N N . GLY A 1 90 ? 14.509 18.153 -3.547 1.00 45.41 90 GLY A N 1
ATOM 733 C CA . GLY A 1 90 ? 14.959 18.930 -2.381 1.00 45.41 90 GLY A CA 1
ATOM 734 C C . GLY A 1 90 ? 15.680 20.229 -2.754 1.00 45.41 90 GLY A C 1
ATOM 735 O O . GLY A 1 90 ? 16.721 20.192 -3.410 1.00 45.41 90 GLY A O 1
ATOM 736 N N . LYS A 1 91 ? 15.074 21.374 -2.400 1.00 44.50 91 LYS A N 1
ATOM 737 C CA . LYS A 1 91 ? 15.637 22.697 -2.699 1.00 44.50 91 LYS A CA 1
ATOM 738 C C . LYS A 1 91 ? 17.099 22.728 -2.234 1.00 44.50 91 LYS A C 1
ATOM 740 O O . LYS A 1 91 ? 17.347 22.331 -1.093 1.00 44.50 91 LYS A O 1
ATOM 745 N N . PRO A 1 92 ? 18.048 23.207 -3.058 1.00 41.31 92 PRO A N 1
ATOM 746 C CA . PRO A 1 92 ? 19.392 23.457 -2.573 1.00 41.31 92 PRO A CA 1
ATOM 747 C C . PRO A 1 92 ? 19.293 24.510 -1.470 1.00 41.31 92 PRO A C 1
ATOM 749 O O . PRO A 1 92 ? 18.694 25.572 -1.652 1.00 41.31 92 PRO A O 1
ATOM 752 N N . GLN A 1 93 ? 19.805 24.149 -0.302 1.00 39.97 93 GLN A N 1
ATOM 753 C CA . GLN A 1 93 ? 19.918 25.032 0.843 1.00 39.97 93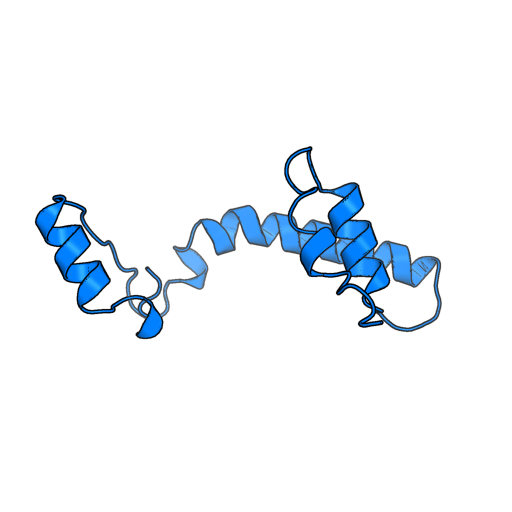 GLN A CA 1
ATOM 754 C C . GLN A 1 93 ? 20.982 26.074 0.483 1.00 39.97 93 GLN A C 1
ATOM 756 O O . GLN A 1 93 ? 22.135 25.712 0.245 1.00 39.97 93 GLN A O 1
ATOM 761 N N . ALA A 1 94 ? 20.539 27.321 0.311 1.00 40.25 94 ALA A N 1
ATOM 762 C CA . ALA A 1 94 ? 21.413 28.485 0.206 1.00 40.25 94 ALA A CA 1
ATOM 763 C C . ALA A 1 94 ? 22.020 28.810 1.574 1.00 40.25 94 ALA A C 1
ATOM 765 O O . ALA A 1 94 ? 21.325 28.556 2.589 1.00 40.25 94 ALA A O 1
#

Secondary structure (DSSP, 8-state):
----GGG--HHHHHHHHHTT---PPPPTT-HHHH-HIIIIIHHHHHHHHHHHHHHHHHH--S---HHHHHHHHHHH--SS-HHHHHHHS-----

Foldseek 3Di:
DAPDPVVDDPVVVVVCVVVVNDDDYDPHPCCCPPVCCVVPVVVVVVVVLVVLVVVVCVVDVDDDDCVSVVVSCVVPPPPPCPVVVCVVVPDPDD

Radius of gyration: 19.09 Å; Cα contacts (8 Å, |Δi|>4): 37; chains: 1; bounding box: 43×44×45 Å

pLDDT: mean 78.81, std 16.68, range [39.97, 98.25]

Mean predicted aligned error: 10.9 Å

Organism: NCBI:txid1447944

Sequence (94 aa):
MDGHSSHYSSELLDFCVAHNILLLGYPPHCTHALQGLDVVCFAKHKEEWKREIDAFKQHHYHELTRRILLRFSEKHSSVHSQVALSKLLGKPQA